Protein AF-A0A7C9UZG5-F1 (afdb_monomer_lite)

Sequence (108 aa):
MDFTLLAYAVIVAASVAIALRWRHDIPRAAVPLVRRRIDFEHHTLNLVSEDGRVNPGGYQVFPNYSSALAYQRKLARLGQASVVTHTESGEVRIDFPTMLGPFGRIYY

pLDDT: mean 71.7, std 16.4, range [32.75, 92.56]

Organism: NCBI:txid908842

Secondary structure (DSSP, 8-state):
--HHHHHHHHHHHHHHHHHHHHHHHS---PPP----GGGGS-EEEEEEPTTS-EEEEEEEEESSHHHHHHHHHHHHHTT--EEEEETTT--EE---SSS--TTS----

Structure (mmCIF, N/CA/C/O backbone):
data_AF-A0A7C9UZG5-F1
#
_entry.id   AF-A0A7C9UZG5-F1
#
loop_
_atom_site.group_PDB
_atom_site.id
_atom_site.type_symbol
_atom_site.label_atom_id
_atom_site.label_alt_id
_atom_site.label_comp_id
_atom_site.label_asym_id
_atom_site.label_entity_id
_atom_site.label_seq_id
_atom_site.pdbx_PDB_ins_code
_atom_site.Cartn_x
_atom_site.Cartn_y
_atom_site.Cartn_z
_atom_site.occupancy
_atom_site.B_iso_or_equiv
_atom_site.auth_seq_id
_atom_site.auth_comp_id
_atom_site.auth_asym_id
_atom_site.auth_atom_id
_atom_site.pdbx_PDB_model_num
ATOM 1 N N . MET A 1 1 ? 27.665 -14.156 -43.828 1.00 58.72 1 MET A N 1
ATOM 2 C CA . MET A 1 1 ? 27.132 -13.935 -42.468 1.00 58.72 1 MET A CA 1
ATOM 3 C C . MET A 1 1 ? 25.758 -14.571 -42.447 1.00 58.72 1 MET A C 1
ATOM 5 O O . MET A 1 1 ? 24.896 -14.109 -43.185 1.00 58.72 1 MET A O 1
ATOM 9 N N . ASP A 1 2 ? 25.595 -15.678 -41.730 1.00 74.50 2 ASP A N 1
ATOM 10 C CA . ASP A 1 2 ? 24.378 -16.484 -41.818 1.00 74.50 2 ASP A CA 1
ATOM 11 C C . ASP A 1 2 ? 23.201 -15.779 -41.145 1.00 74.50 2 ASP A C 1
ATOM 13 O O . ASP A 1 2 ? 23.236 -15.430 -39.965 1.00 74.50 2 ASP A O 1
ATOM 17 N N . PHE A 1 3 ? 22.145 -15.556 -41.922 1.00 80.44 3 PHE A N 1
ATOM 18 C CA . PHE A 1 3 ? 20.910 -14.900 -41.492 1.00 80.44 3 PHE A CA 1
ATOM 19 C C . PHE A 1 3 ? 20.285 -15.572 -40.255 1.00 80.44 3 PHE A C 1
ATOM 21 O O . PHE A 1 3 ? 19.714 -14.909 -39.392 1.00 80.44 3 PHE A O 1
ATOM 28 N N . THR A 1 4 ? 20.467 -16.885 -40.125 1.00 80.88 4 THR A N 1
ATOM 29 C CA . THR A 1 4 ? 20.050 -17.694 -38.973 1.00 80.88 4 THR A CA 1
ATOM 30 C C . THR A 1 4 ? 20.759 -17.303 -37.677 1.00 80.88 4 THR A C 1
ATOM 32 O O . THR A 1 4 ? 20.117 -17.251 -36.630 1.00 80.88 4 THR A O 1
ATOM 35 N N . LEU A 1 5 ? 22.048 -16.959 -37.735 1.00 83.06 5 LEU A N 1
ATOM 36 C CA . LEU A 1 5 ? 22.833 -16.495 -36.584 1.00 83.06 5 LEU A CA 1
ATOM 37 C C . LEU A 1 5 ? 22.365 -15.114 -36.106 1.00 83.06 5 LEU A C 1
ATOM 39 O O . LEU A 1 5 ? 22.234 -14.881 -34.904 1.00 83.06 5 LEU A O 1
ATOM 43 N N . LEU A 1 6 ? 22.042 -14.223 -37.048 1.00 83.38 6 LEU A N 1
ATOM 44 C CA . LEU A 1 6 ? 21.455 -12.912 -36.753 1.00 83.38 6 LEU A CA 1
ATOM 45 C C . LEU A 1 6 ? 20.070 -13.039 -36.110 1.00 83.38 6 LEU A C 1
ATOM 47 O O . LEU A 1 6 ? 19.805 -12.392 -35.098 1.00 83.38 6 LEU A O 1
ATOM 51 N N . ALA A 1 7 ? 19.208 -13.900 -36.653 1.00 84.81 7 ALA A N 1
ATOM 52 C CA . ALA A 1 7 ? 17.879 -14.138 -36.094 1.00 84.81 7 ALA A CA 1
ATOM 53 C C . ALA A 1 7 ? 17.956 -14.684 -34.657 1.00 84.81 7 ALA A C 1
ATOM 55 O O . ALA A 1 7 ? 17.233 -14.215 -33.777 1.00 84.81 7 ALA A O 1
ATOM 56 N N . TYR A 1 8 ? 18.885 -15.610 -34.394 1.00 88.25 8 TYR A N 1
ATOM 57 C CA . TYR A 1 8 ? 19.101 -16.152 -33.052 1.00 88.25 8 TYR A CA 1
ATOM 58 C C . TYR A 1 8 ? 19.567 -15.079 -32.063 1.00 88.25 8 TYR A C 1
ATOM 60 O O . TYR A 1 8 ? 19.030 -14.979 -30.959 1.00 88.25 8 TYR A O 1
ATOM 68 N N . ALA A 1 9 ? 20.522 -14.236 -32.468 1.00 86.44 9 ALA A N 1
ATOM 69 C CA . ALA A 1 9 ? 21.014 -13.140 -31.638 1.00 86.44 9 ALA A CA 1
ATOM 70 C C . ALA A 1 9 ? 19.899 -12.146 -31.267 1.00 86.44 9 ALA A C 1
ATOM 72 O O . ALA A 1 9 ? 19.810 -11.727 -30.111 1.00 86.44 9 ALA A O 1
ATOM 73 N N . VAL A 1 10 ? 19.013 -11.816 -32.213 1.00 89.50 10 VAL A N 1
ATOM 74 C CA . VAL A 1 10 ? 17.875 -10.912 -31.973 1.00 89.50 10 VAL A CA 1
ATOM 75 C C . VAL A 1 10 ? 16.877 -11.519 -30.984 1.00 89.50 10 VAL A C 1
ATOM 77 O O . VAL A 1 10 ? 16.453 -10.835 -30.051 1.00 89.50 10 VAL A O 1
ATOM 80 N N . ILE A 1 11 ? 16.533 -12.802 -31.132 1.00 92.56 11 ILE A N 1
ATOM 81 C CA . ILE A 1 11 ? 15.589 -13.484 -30.231 1.00 92.56 11 ILE A CA 1
ATOM 82 C C . ILE A 1 11 ? 16.152 -13.561 -28.807 1.00 92.56 11 ILE A C 1
ATOM 84 O O . ILE A 1 11 ? 15.440 -13.272 -27.840 1.00 92.56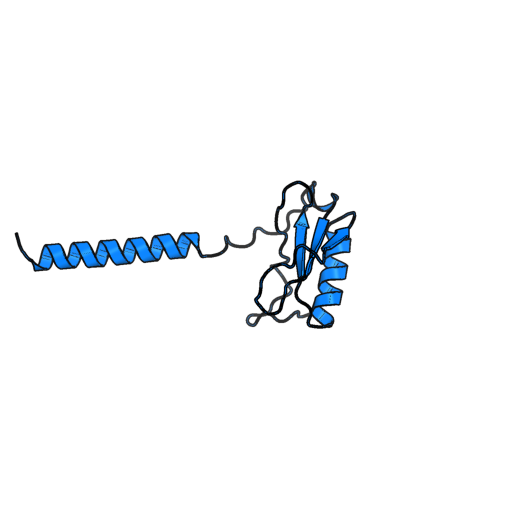 11 ILE A O 1
ATOM 88 N N . VAL A 1 12 ? 17.433 -13.907 -28.663 1.00 91.81 12 VAL A N 1
ATOM 89 C CA . VAL A 1 12 ? 18.093 -13.971 -27.351 1.00 91.81 12 VAL A CA 1
ATOM 90 C C . VAL A 1 12 ? 18.134 -12.585 -26.704 1.00 91.81 12 VAL A C 1
ATOM 92 O O . VAL A 1 12 ? 17.759 -12.449 -25.539 1.00 91.81 12 VAL A O 1
ATOM 95 N N . ALA A 1 13 ? 18.502 -11.545 -27.456 1.00 89.12 13 ALA A N 1
ATOM 96 C CA . ALA A 1 13 ? 18.531 -10.174 -26.949 1.00 89.12 13 ALA A CA 1
ATOM 97 C C . ALA A 1 13 ? 17.141 -9.690 -26.498 1.00 89.12 13 ALA A C 1
ATOM 99 O O . ALA A 1 13 ? 17.008 -9.128 -25.409 1.00 89.12 13 ALA A O 1
ATOM 100 N N . ALA A 1 14 ? 16.095 -9.965 -27.285 1.00 89.19 14 ALA A N 1
ATOM 101 C CA . ALA A 1 14 ? 14.716 -9.637 -26.928 1.00 89.19 14 ALA A CA 1
ATOM 102 C C . ALA A 1 14 ? 14.265 -10.370 -25.654 1.00 89.19 14 ALA A C 1
ATOM 104 O O . ALA A 1 14 ? 13.672 -9.762 -24.763 1.00 89.19 14 ALA A O 1
ATOM 105 N N . SER A 1 15 ? 14.606 -11.654 -25.528 1.00 88.81 15 SER A N 1
ATOM 106 C CA . SER A 1 15 ? 14.246 -12.469 -24.360 1.00 88.81 15 SER A CA 1
ATOM 107 C C . SER A 1 15 ? 14.913 -11.955 -23.081 1.00 88.81 15 SER A C 1
ATOM 109 O O . SER A 1 15 ? 14.261 -11.834 -22.044 1.00 88.81 15 SER A O 1
ATOM 111 N N . VAL A 1 16 ? 16.194 -11.578 -23.158 1.00 88.06 16 VAL A N 1
ATOM 112 C CA . VAL A 1 16 ? 16.938 -10.992 -22.031 1.00 88.06 16 VAL A CA 1
ATOM 113 C C . VAL A 1 16 ? 16.383 -9.618 -21.651 1.00 88.06 16 VAL A C 1
ATOM 115 O O . VAL A 1 16 ? 16.223 -9.337 -20.463 1.00 88.06 16 VAL A O 1
ATOM 118 N N . ALA A 1 17 ? 16.036 -8.777 -22.629 1.00 85.88 17 ALA A N 1
ATOM 119 C CA . ALA A 1 17 ? 15.437 -7.467 -22.374 1.00 85.88 17 ALA A CA 1
ATOM 120 C C . ALA A 1 17 ? 14.076 -7.586 -21.665 1.00 85.88 17 A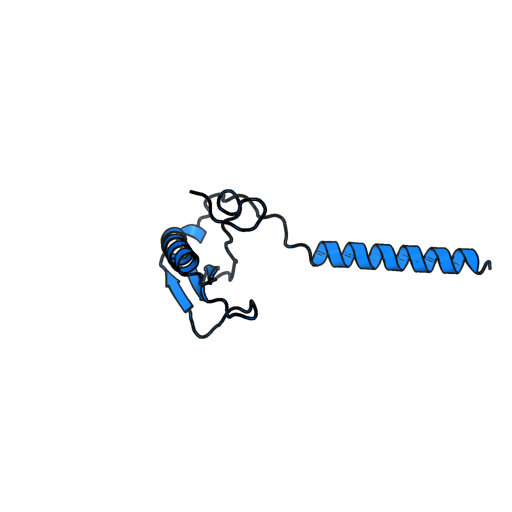LA A C 1
ATOM 122 O O . ALA A 1 17 ? 13.812 -6.858 -20.706 1.00 85.88 17 ALA A O 1
ATOM 123 N N . ILE A 1 18 ? 13.240 -8.543 -22.086 1.00 83.88 18 ILE A N 1
ATOM 124 C CA . ILE A 1 18 ? 11.965 -8.845 -21.425 1.00 83.88 18 ILE A CA 1
ATOM 125 C C . ILE A 1 18 ? 12.216 -9.346 -19.998 1.00 83.88 18 ILE A C 1
ATOM 127 O O . ILE A 1 18 ? 11.603 -8.832 -19.066 1.00 83.88 18 ILE A O 1
ATOM 131 N N . ALA A 1 19 ? 13.153 -10.276 -19.794 1.00 80.44 19 ALA A N 1
ATOM 132 C CA . ALA A 1 19 ? 13.474 -10.802 -18.466 1.00 80.44 19 ALA A CA 1
ATOM 133 C C . ALA A 1 19 ? 14.007 -9.722 -17.503 1.00 80.44 19 ALA A C 1
ATOM 135 O O . ALA A 1 19 ? 13.625 -9.685 -16.333 1.00 80.44 19 ALA A O 1
ATOM 136 N N . LEU A 1 20 ? 14.857 -8.810 -17.987 1.00 80.12 20 LEU A N 1
ATOM 137 C CA . LEU A 1 20 ? 15.371 -7.682 -17.202 1.00 80.12 20 LEU A CA 1
ATOM 138 C C . LEU A 1 20 ? 14.270 -6.692 -16.830 1.00 80.12 20 LEU A C 1
ATOM 140 O O . LEU A 1 20 ? 14.233 -6.217 -15.694 1.00 80.12 20 LEU A O 1
ATOM 144 N N . ARG A 1 21 ? 13.362 -6.413 -17.766 1.00 76.06 21 ARG A N 1
ATOM 145 C CA . ARG A 1 21 ? 12.210 -5.547 -17.520 1.00 76.06 21 ARG A CA 1
ATOM 146 C C . ARG A 1 21 ? 11.265 -6.166 -16.495 1.00 76.06 21 ARG A C 1
ATOM 148 O O . ARG A 1 21 ? 10.926 -5.506 -15.523 1.00 76.06 21 ARG A O 1
ATOM 155 N N . TRP A 1 22 ? 10.969 -7.459 -16.621 1.00 65.69 22 TRP A N 1
ATOM 156 C CA . TRP A 1 22 ? 10.208 -8.205 -15.618 1.00 65.69 22 TRP A CA 1
ATOM 157 C C . TRP A 1 22 ? 10.881 -8.182 -14.245 1.00 65.69 22 TRP A C 1
ATOM 159 O O . TRP A 1 22 ? 10.209 -7.986 -13.245 1.00 65.69 22 TRP A O 1
ATOM 169 N N . ARG A 1 23 ? 12.209 -8.308 -14.161 1.00 63.94 23 ARG A N 1
ATOM 170 C CA . ARG A 1 23 ? 12.927 -8.200 -12.880 1.00 63.94 23 ARG A CA 1
ATOM 171 C C . ARG A 1 23 ? 12.821 -6.806 -12.247 1.00 63.94 23 ARG A C 1
ATOM 173 O O . ARG A 1 23 ? 12.862 -6.703 -11.024 1.00 63.94 23 ARG A O 1
ATOM 180 N N . HIS A 1 24 ? 12.718 -5.759 -13.061 1.00 59.16 24 HIS A N 1
ATOM 181 C CA . HIS A 1 24 ? 12.482 -4.394 -12.593 1.00 59.16 24 HIS A CA 1
ATOM 182 C C . HIS A 1 24 ? 11.025 -4.154 -12.178 1.00 59.16 24 HIS A C 1
ATOM 184 O O . HIS A 1 24 ? 10.796 -3.415 -11.222 1.00 59.16 24 HIS A O 1
ATOM 190 N N . ASP A 1 25 ? 10.080 -4.796 -12.868 1.00 54.56 25 ASP A N 1
ATOM 191 C CA . ASP A 1 25 ? 8.639 -4.655 -12.641 1.00 54.56 25 ASP A CA 1
ATOM 192 C C . ASP A 1 25 ? 8.102 -5.600 -11.549 1.00 54.56 25 ASP A C 1
ATOM 194 O O . ASP A 1 25 ? 7.030 -5.352 -10.9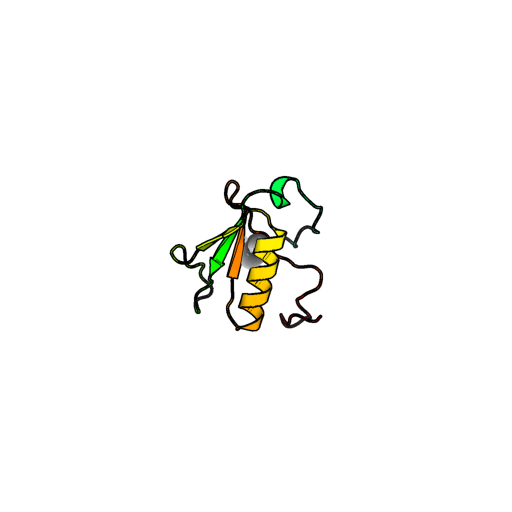97 1.00 54.56 25 ASP A O 1
ATOM 198 N N . ILE A 1 26 ? 8.834 -6.663 -11.183 1.00 51.50 26 ILE A N 1
ATOM 199 C CA . ILE A 1 26 ? 8.500 -7.489 -10.018 1.00 51.50 26 ILE A CA 1
ATOM 200 C C . ILE A 1 26 ? 8.714 -6.629 -8.764 1.00 51.50 26 ILE A C 1
ATOM 202 O O . ILE A 1 26 ? 9.852 -6.231 -8.485 1.00 51.50 26 ILE A O 1
ATOM 206 N N . PRO A 1 27 ? 7.660 -6.356 -7.970 1.00 48.94 27 PRO A N 1
ATOM 207 C CA . PRO A 1 27 ? 7.827 -5.671 -6.700 1.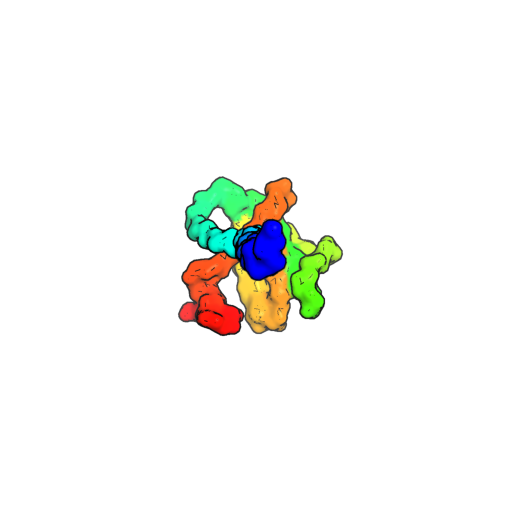00 48.94 27 PRO A CA 1
ATOM 208 C C . PRO A 1 27 ? 8.823 -6.469 -5.858 1.00 48.94 27 PRO A C 1
ATOM 210 O O . PRO A 1 27 ? 8.659 -7.675 -5.660 1.00 48.94 27 PRO A O 1
ATOM 213 N N . ARG A 1 28 ? 9.899 -5.803 -5.414 1.00 52.59 28 ARG A N 1
ATOM 214 C CA . ARG A 1 28 ? 10.931 -6.401 -4.556 1.00 52.59 28 ARG A CA 1
ATOM 215 C C . ARG A 1 28 ? 10.244 -7.201 -3.451 1.00 52.59 28 ARG A C 1
ATOM 217 O O . ARG A 1 28 ? 9.356 -6.667 -2.789 1.00 52.59 28 ARG A O 1
ATOM 224 N N . ALA A 1 29 ? 10.655 -8.461 -3.282 1.00 46.59 29 ALA A N 1
ATOM 225 C CA . ALA A 1 29 ? 10.125 -9.344 -2.250 1.00 46.59 29 ALA A CA 1
ATOM 226 C C . ALA A 1 29 ? 10.044 -8.590 -0.915 1.00 46.59 29 ALA A C 1
ATOM 228 O O . ALA A 1 29 ? 11.011 -7.940 -0.506 1.00 46.59 29 ALA A O 1
ATOM 229 N N . ALA A 1 30 ? 8.867 -8.632 -0.289 1.00 44.28 30 ALA A N 1
ATOM 230 C CA . ALA A 1 30 ? 8.585 -7.893 0.927 1.00 44.28 30 ALA A CA 1
ATOM 231 C C . ALA A 1 30 ? 9.612 -8.260 2.006 1.00 44.28 30 ALA A C 1
ATOM 233 O O . ALA A 1 30 ? 9.742 -9.418 2.402 1.00 44.28 30 ALA A O 1
ATOM 234 N N . VAL A 1 31 ? 10.377 -7.263 2.446 1.00 45.69 31 VAL A N 1
ATOM 235 C CA . VAL A 1 31 ? 11.356 -7.421 3.522 1.00 45.69 31 VAL A CA 1
ATOM 236 C C . VAL A 1 31 ? 10.578 -7.706 4.813 1.00 45.69 31 VAL A C 1
ATOM 238 O O . VAL A 1 31 ? 9.605 -6.998 5.082 1.00 45.69 31 VAL A O 1
ATOM 241 N N . PRO A 1 32 ? 10.958 -8.722 5.611 1.00 44.50 32 PRO A N 1
ATOM 242 C CA . PRO A 1 32 ? 10.265 -9.032 6.859 1.00 44.50 32 PRO A CA 1
ATOM 243 C C . PRO A 1 32 ? 10.217 -7.806 7.780 1.00 44.50 32 PRO A C 1
ATOM 245 O O . PRO A 1 32 ? 11.173 -7.025 7.812 1.00 44.50 32 PRO A O 1
ATOM 248 N N . LEU A 1 33 ? 9.113 -7.654 8.530 1.00 51.81 33 LEU A N 1
ATOM 249 C CA . LEU A 1 33 ? 8.920 -6.609 9.544 1.00 51.81 33 LEU A CA 1
ATOM 250 C C . LEU A 1 33 ? 9.960 -6.752 10.671 1.00 51.81 33 LEU A C 1
ATOM 252 O O . LEU A 1 33 ? 9.676 -7.236 11.765 1.00 51.81 33 LEU A O 1
ATOM 256 N N . VAL A 1 34 ? 11.190 -6.319 10.424 1.00 54.91 34 VAL A N 1
ATOM 257 C CA . VAL A 1 34 ? 12.100 -5.926 11.494 1.00 54.91 34 VAL A CA 1
ATOM 258 C C . VAL A 1 34 ? 11.555 -4.599 11.994 1.00 54.91 34 VAL A C 1
ATOM 260 O O . VAL A 1 34 ? 11.501 -3.658 11.207 1.00 54.91 34 VAL A O 1
ATOM 263 N N . ARG A 1 35 ? 11.119 -4.527 13.261 1.00 57.31 35 ARG A N 1
ATOM 264 C CA . ARG A 1 35 ? 10.663 -3.268 13.872 1.00 57.31 35 ARG A CA 1
ATOM 265 C C . ARG A 1 35 ? 11.738 -2.209 13.653 1.00 57.31 35 ARG A C 1
ATOM 267 O O . ARG A 1 35 ? 12.822 -2.298 14.236 1.00 57.31 35 ARG A O 1
ATOM 274 N N . ARG A 1 36 ? 11.468 -1.244 12.781 1.00 65.38 36 ARG A N 1
ATOM 275 C CA . ARG A 1 36 ? 12.392 -0.144 12.487 1.00 65.38 36 ARG A CA 1
ATOM 276 C C . ARG A 1 36 ? 12.013 1.036 13.367 1.00 65.38 36 ARG A C 1
ATOM 278 O O . ARG A 1 36 ? 10.853 1.196 13.725 1.00 65.38 36 ARG A O 1
ATOM 285 N N . ARG A 1 37 ? 12.985 1.893 13.690 1.00 70.12 37 ARG A N 1
ATOM 286 C CA . ARG A 1 37 ? 12.744 3.168 14.398 1.00 70.12 37 ARG A CA 1
ATOM 287 C C . ARG A 1 37 ? 11.603 3.972 13.754 1.00 70.12 37 ARG A C 1
ATOM 289 O O . ARG A 1 37 ? 10.777 4.532 14.460 1.00 70.12 37 ARG A O 1
ATOM 296 N N . ILE A 1 38 ? 11.533 3.886 12.428 1.00 70.06 38 ILE A N 1
ATOM 297 C CA . ILE A 1 38 ? 10.519 4.481 11.561 1.00 70.06 38 ILE A CA 1
ATOM 298 C C . ILE A 1 38 ? 9.098 4.084 11.977 1.00 70.06 38 ILE A C 1
ATOM 300 O O . ILE A 1 38 ? 8.203 4.901 11.871 1.00 70.06 38 ILE A O 1
ATOM 304 N N . ASP A 1 39 ? 8.860 2.883 12.516 1.00 73.44 39 ASP A N 1
ATOM 305 C CA . ASP A 1 39 ? 7.508 2.420 12.877 1.00 73.44 39 ASP A CA 1
ATOM 306 C C . ASP A 1 39 ? 6.878 3.220 14.039 1.00 73.44 39 ASP A C 1
ATOM 308 O O . ASP A 1 39 ? 5.662 3.160 14.245 1.00 73.44 39 ASP A O 1
ATOM 312 N N . PHE A 1 40 ? 7.688 3.979 14.784 1.00 79.06 40 PHE A N 1
ATOM 313 C CA . PHE A 1 40 ? 7.254 4.889 15.851 1.00 79.06 40 PHE A CA 1
ATOM 314 C C . PHE A 1 40 ? 7.078 6.340 15.382 1.00 79.06 40 PHE A C 1
ATOM 316 O O . PHE A 1 40 ? 6.775 7.206 16.199 1.00 79.06 40 PHE A O 1
ATOM 323 N N . GLU A 1 41 ? 7.294 6.605 14.097 1.00 85.12 41 GLU A N 1
ATOM 324 C CA . GLU A 1 41 ? 7.181 7.927 13.486 1.00 85.12 41 GLU A CA 1
ATOM 325 C C . GLU A 1 41 ? 5.828 8.083 12.771 1.00 85.12 41 GLU A C 1
ATOM 327 O O . GLU A 1 41 ? 4.992 7.171 12.735 1.00 85.12 41 GLU A O 1
ATOM 332 N N . HIS A 1 42 ? 5.582 9.265 12.206 1.00 84.69 42 HIS A N 1
ATOM 333 C CA . HIS A 1 42 ? 4.304 9.576 11.580 1.00 84.69 42 HIS A CA 1
ATOM 334 C C . HIS A 1 42 ? 4.097 8.778 10.293 1.00 84.69 42 HIS A C 1
ATOM 336 O O . HIS A 1 42 ? 4.965 8.717 9.424 1.00 84.69 42 HIS A O 1
ATOM 342 N N . HIS A 1 43 ? 2.905 8.210 10.147 1.00 86.31 43 HIS A N 1
ATOM 343 C CA . HIS A 1 43 ? 2.510 7.473 8.957 1.00 86.31 43 HIS A CA 1
ATOM 344 C C . HIS A 1 43 ? 1.261 8.070 8.350 1.00 86.31 43 HIS A C 1
ATOM 346 O O . HIS A 1 43 ? 0.277 8.336 9.032 1.00 86.31 43 HIS A O 1
ATOM 352 N N . THR A 1 44 ? 1.293 8.226 7.042 1.00 86.88 44 THR A N 1
ATOM 353 C CA . THR A 1 44 ? 0.164 8.668 6.248 1.00 86.88 44 THR A CA 1
ATOM 354 C C . THR A 1 44 ? -0.522 7.452 5.648 1.00 86.88 44 THR A C 1
ATOM 356 O O . THR A 1 44 ? 0.104 6.644 4.966 1.00 86.88 44 THR A O 1
ATOM 359 N N . LEU A 1 45 ? -1.812 7.309 5.911 1.00 86.88 45 LEU A N 1
ATOM 360 C CA . LEU A 1 45 ? -2.677 6.331 5.278 1.00 86.88 45 LEU A CA 1
ATOM 361 C C . LEU A 1 45 ? -3.439 7.026 4.159 1.00 86.88 45 LEU A C 1
ATOM 363 O O . LEU A 1 45 ? -4.201 7.954 4.419 1.00 86.88 45 LEU A O 1
ATOM 367 N N . ASN A 1 46 ? -3.255 6.552 2.934 1.00 86.12 46 ASN A N 1
ATOM 368 C CA . ASN A 1 46 ? -3.942 7.057 1.756 1.00 86.12 46 ASN A CA 1
ATOM 369 C C . ASN A 1 46 ? -4.953 6.030 1.248 1.00 86.12 46 ASN A C 1
ATOM 371 O O . ASN A 1 46 ? -4.658 4.832 1.197 1.00 86.12 46 ASN A O 1
ATOM 375 N N . LEU A 1 47 ? -6.129 6.490 0.832 1.00 82.19 47 LEU A N 1
ATOM 376 C CA . LEU A 1 47 ? -7.117 5.626 0.188 1.00 82.19 47 LEU A CA 1
ATOM 377 C C . LEU A 1 47 ? -6.698 5.286 -1.245 1.00 82.19 47 LEU A C 1
ATOM 379 O O . LEU A 1 47 ? -6.090 6.098 -1.942 1.00 82.19 47 LEU A O 1
ATOM 383 N N . VAL A 1 48 ? -7.041 4.080 -1.683 1.00 80.06 48 VAL A N 1
ATOM 384 C CA . VAL A 1 48 ? -6.864 3.635 -3.067 1.00 80.06 48 VAL A CA 1
ATOM 385 C C . VAL A 1 48 ? -8.215 3.724 -3.770 1.00 80.06 48 VAL A C 1
ATOM 387 O O . VAL A 1 48 ? -9.206 3.183 -3.278 1.00 80.06 48 VAL A O 1
ATOM 390 N N . SER A 1 49 ? -8.253 4.440 -4.891 1.00 71.06 49 SER A N 1
ATOM 391 C CA . SER A 1 49 ? -9.430 4.535 -5.759 1.00 71.06 49 SER A CA 1
ATOM 392 C C . SER A 1 49 ? -9.682 3.213 -6.493 1.00 71.06 49 SER A C 1
ATOM 394 O O . SER A 1 49 ? -8.804 2.353 -6.546 1.00 71.06 49 SER A O 1
ATOM 396 N N . GLU A 1 50 ? -10.855 3.062 -7.113 1.00 72.19 50 GLU A N 1
ATOM 397 C CA . GLU A 1 50 ? -11.214 1.864 -7.897 1.00 72.19 50 GLU A CA 1
ATOM 398 C C . GLU A 1 50 ? -10.188 1.537 -8.999 1.00 72.19 50 GLU A C 1
ATOM 400 O O . GLU A 1 50 ? -9.915 0.371 -9.269 1.00 72.19 50 GLU A O 1
ATOM 405 N N . ASP A 1 51 ? -9.516 2.558 -9.538 1.00 73.75 51 ASP A N 1
ATOM 406 C CA . ASP A 1 51 ? -8.459 2.432 -10.550 1.00 73.75 51 ASP A CA 1
ATOM 407 C C . ASP A 1 51 ? -7.123 1.886 -9.999 1.00 73.75 51 ASP A C 1
ATOM 409 O O . ASP A 1 51 ? -6.111 1.867 -10.703 1.00 73.75 51 ASP A O 1
ATOM 413 N N . GLY A 1 52 ? -7.058 1.534 -8.710 1.00 65.88 52 GLY A N 1
ATOM 414 C CA . GLY A 1 52 ? -5.835 1.080 -8.041 1.00 65.88 52 GLY A CA 1
ATOM 415 C C . GLY A 1 52 ? -4.822 2.195 -7.754 1.00 65.88 52 GLY A C 1
ATOM 416 O O . GLY A 1 52 ? -3.724 1.929 -7.262 1.00 65.88 52 GLY A O 1
ATOM 417 N N . ARG A 1 53 ? 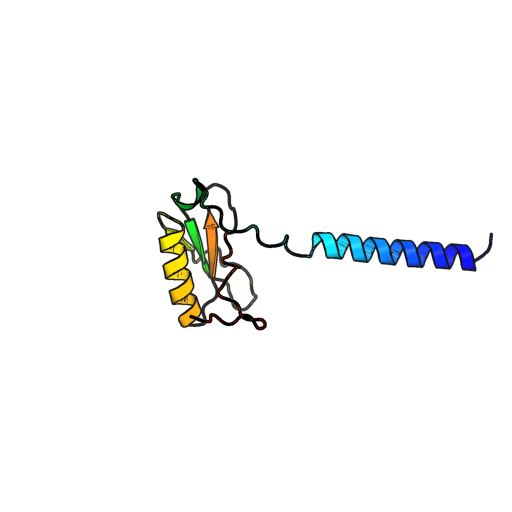-5.170 3.456 -8.039 1.00 72.44 53 ARG A N 1
ATOM 418 C CA . ARG A 1 53 ? -4.312 4.624 -7.791 1.00 72.44 53 ARG A CA 1
ATOM 419 C C . ARG A 1 53 ? -4.557 5.182 -6.396 1.00 72.44 53 ARG A C 1
ATOM 421 O O . ARG A 1 53 ? -5.687 5.236 -5.920 1.00 72.44 53 ARG A O 1
ATOM 428 N N . VAL A 1 54 ? -3.485 5.629 -5.752 1.00 71.62 54 VAL A N 1
ATOM 429 C CA . VAL A 1 54 ? -3.556 6.310 -4.458 1.00 71.62 54 VAL A CA 1
ATOM 430 C C . VAL A 1 54 ? -4.206 7.681 -4.652 1.00 71.62 54 VAL A C 1
ATOM 432 O O . VAL A 1 54 ? -3.763 8.446 -5.507 1.00 71.62 54 VAL A O 1
ATOM 435 N N . ASN A 1 55 ? -5.243 7.993 -3.874 1.00 73.50 55 ASN A N 1
ATOM 436 C CA . ASN A 1 55 ? -5.897 9.297 -3.883 1.00 73.50 55 ASN A CA 1
ATOM 437 C C . ASN A 1 55 ? -5.156 10.264 -2.936 1.00 73.50 55 ASN A C 1
ATOM 439 O O . ASN A 1 55 ? -5.285 10.125 -1.718 1.00 73.50 55 ASN A O 1
ATOM 443 N N . PRO A 1 56 ? -4.418 11.265 -3.455 1.00 63.16 56 PRO A N 1
ATOM 444 C CA . PRO A 1 56 ? -3.635 12.180 -2.626 1.00 63.16 56 PRO A CA 1
ATOM 445 C C . PRO A 1 56 ? -4.496 13.164 -1.819 1.00 63.16 56 PRO A C 1
ATOM 447 O O . PRO A 1 56 ? -3.983 13.801 -0.907 1.00 63.16 56 PRO A O 1
ATOM 450 N N . GLY A 1 57 ? -5.790 13.310 -2.133 1.00 65.69 57 GLY A N 1
ATOM 451 C CA . GLY A 1 57 ? -6.708 14.182 -1.391 1.00 65.69 57 GLY A CA 1
ATOM 452 C C . GLY A 1 57 ? -7.355 13.516 -0.172 1.00 65.69 57 GLY A C 1
ATOM 453 O O . GLY A 1 57 ? -7.927 14.204 0.668 1.00 65.69 57 GLY A O 1
ATOM 454 N N . GLY A 1 58 ? -7.276 12.185 -0.067 1.00 68.81 58 GLY A N 1
ATOM 455 C CA . GLY A 1 58 ? -7.900 11.395 0.995 1.00 68.81 58 GLY A CA 1
ATOM 456 C C . GLY A 1 58 ? -6.857 10.710 1.865 1.00 68.81 58 GLY A C 1
ATOM 457 O O . GLY A 1 58 ? -6.697 9.490 1.771 1.00 68.81 58 GLY A O 1
ATOM 458 N N . TYR A 1 59 ? -6.154 11.492 2.689 1.00 80.50 59 TYR A N 1
ATOM 459 C CA . TYR A 1 59 ? -5.110 10.982 3.572 1.00 80.50 59 TYR A CA 1
ATOM 460 C C . TYR A 1 59 ? -5.387 11.256 5.050 1.00 80.50 59 TYR A C 1
ATOM 462 O O . TYR A 1 59 ? -5.943 12.287 5.425 1.00 80.50 59 TYR A O 1
ATOM 470 N N . GLN A 1 60 ? -4.999 10.309 5.901 1.00 88.31 60 GLN A N 1
ATOM 471 C CA . GLN A 1 60 ? -5.039 10.442 7.356 1.00 88.31 60 GLN A CA 1
ATOM 472 C C . GLN A 1 60 ? -3.648 10.186 7.921 1.00 88.31 60 GLN A C 1
ATOM 474 O O . GLN A 1 60 ? -3.010 9.194 7.573 1.00 88.31 60 GLN A O 1
ATOM 479 N N . VAL A 1 61 ? -3.181 11.074 8.796 1.00 88.25 61 VAL A N 1
ATOM 480 C CA . VAL A 1 61 ? -1.875 10.938 9.446 1.00 88.25 61 VAL A CA 1
ATOM 481 C C . VAL A 1 61 ? -2.049 10.332 10.831 1.00 88.25 61 VAL A C 1
ATOM 483 O O . VAL A 1 61 ? -2.888 10.760 11.620 1.00 88.25 61 VAL A O 1
ATOM 486 N N . PHE A 1 62 ? -1.222 9.341 11.122 1.00 89.69 62 PHE A N 1
ATOM 487 C CA . PHE A 1 62 ? -1.174 8.598 12.367 1.00 89.69 62 PHE A CA 1
ATOM 488 C C . PHE A 1 62 ? 0.199 8.772 13.022 1.00 89.69 62 PHE A C 1
ATOM 490 O O . PHE A 1 62 ? 1.199 8.875 12.314 1.00 89.69 62 PHE A O 1
ATOM 497 N N . PRO A 1 63 ? 0.281 8.778 14.362 1.00 87.06 63 PRO A N 1
ATOM 498 C CA . PRO A 1 63 ? 1.536 8.999 15.081 1.00 87.06 63 PRO A CA 1
ATOM 499 C C . PRO A 1 63 ? 2.492 7.800 15.037 1.00 87.06 63 PRO A C 1
ATOM 501 O O . PRO A 1 63 ? 3.646 7.936 15.418 1.00 87.06 63 PRO A O 1
ATOM 504 N N . ASN A 1 64 ? 2.014 6.616 14.644 1.00 84.56 64 ASN A N 1
ATOM 505 C CA . ASN A 1 64 ? 2.825 5.408 14.531 1.00 84.56 64 ASN A CA 1
ATOM 506 C C . ASN A 1 64 ? 2.238 4.443 13.493 1.00 84.56 64 ASN A C 1
ATOM 508 O O . ASN A 1 64 ? 1.059 4.523 13.129 1.00 84.56 64 ASN A O 1
ATOM 512 N N . TYR A 1 65 ? 3.057 3.491 13.051 1.00 83.38 65 TYR A N 1
ATOM 513 C CA . TYR A 1 65 ? 2.654 2.496 12.062 1.00 83.38 65 TYR A CA 1
ATOM 514 C C . TYR A 1 65 ? 1.530 1.588 12.574 1.00 83.38 65 TYR A C 1
ATOM 516 O O . TYR A 1 65 ? 0.622 1.243 11.824 1.00 83.38 65 TYR A O 1
ATOM 524 N N . SER A 1 66 ? 1.544 1.213 13.856 1.00 83.19 66 SER A N 1
ATOM 525 C CA . SER A 1 66 ? 0.563 0.273 14.417 1.00 83.19 66 SER A CA 1
ATOM 526 C C . SER A 1 66 ? -0.865 0.826 14.420 1.00 83.19 66 SER A C 1
ATOM 528 O O . SER A 1 66 ? -1.805 0.086 14.123 1.00 83.19 66 SER A O 1
ATOM 530 N N . SER A 1 67 ? -1.044 2.118 14.704 1.00 86.44 67 SER A N 1
ATOM 531 C CA . SER A 1 67 ? -2.354 2.777 14.622 1.00 86.44 67 SER A CA 1
ATOM 532 C C . SER A 1 67 ? -2.822 2.949 13.175 1.00 86.44 67 SER A C 1
ATOM 534 O O . SER A 1 67 ? -3.979 2.636 12.881 1.00 86.44 67 SER A O 1
ATOM 536 N N . ALA A 1 68 ? -1.923 3.330 12.258 1.00 86.56 68 ALA A N 1
ATOM 537 C CA . ALA A 1 68 ? -2.216 3.377 10.824 1.00 86.56 68 ALA A CA 1
ATOM 538 C C . ALA A 1 68 ? -2.649 2.001 10.294 1.00 86.56 68 ALA A C 1
ATOM 540 O O . ALA A 1 68 ? -3.656 1.876 9.598 1.00 86.56 68 ALA A O 1
ATOM 541 N N . LEU A 1 69 ? -1.938 0.946 10.693 1.00 84.44 69 LEU A N 1
ATOM 542 C CA . LEU A 1 69 ? -2.220 -0.434 10.313 1.00 84.44 69 LEU A CA 1
ATOM 543 C C . LEU A 1 69 ? -3.563 -0.928 10.871 1.00 84.44 69 LEU A C 1
ATOM 545 O O . LEU A 1 69 ? -4.327 -1.590 10.166 1.00 84.44 69 LEU A O 1
ATOM 549 N N . ALA A 1 70 ? -3.891 -0.597 12.123 1.00 85.62 70 ALA A N 1
ATOM 550 C CA . ALA A 1 70 ? -5.190 -0.933 12.704 1.00 85.62 70 ALA A CA 1
ATOM 551 C C . ALA A 1 70 ? -6.345 -0.294 11.913 1.00 85.62 70 ALA A C 1
ATOM 553 O O . ALA A 1 70 ? -7.365 -0.945 11.659 1.00 85.62 70 ALA A O 1
ATOM 554 N N . TYR A 1 71 ? -6.168 0.952 11.468 1.00 85.88 71 TYR A N 1
ATOM 555 C CA . TYR A 1 71 ? -7.155 1.645 10.647 1.00 85.88 71 TYR A CA 1
ATOM 556 C C . TYR A 1 71 ? -7.231 1.087 9.219 1.00 85.88 71 TYR A C 1
ATOM 558 O O . TYR A 1 71 ? -8.329 0.838 8.724 1.00 85.88 71 TYR A O 1
ATOM 566 N N . GLN A 1 72 ? -6.093 0.777 8.593 1.00 85.19 72 GLN A N 1
ATOM 567 C CA . GLN A 1 72 ? -6.037 0.079 7.303 1.00 85.19 72 GLN A CA 1
ATOM 568 C C . GLN A 1 72 ? -6.814 -1.242 7.348 1.00 85.19 72 GLN A C 1
ATOM 570 O O . GLN A 1 72 ? -7.596 -1.537 6.447 1.00 85.19 72 GLN A O 1
ATOM 575 N N . ARG A 1 73 ? -6.675 -2.022 8.426 1.00 82.50 73 ARG A N 1
ATOM 576 C CA . ARG A 1 73 ? -7.444 -3.263 8.615 1.00 82.50 73 ARG A CA 1
ATOM 577 C C . ARG A 1 73 ? -8.942 -3.003 8.766 1.00 82.50 73 ARG A C 1
ATOM 579 O O . ARG A 1 73 ? -9.746 -3.794 8.276 1.00 82.50 73 ARG A O 1
ATOM 586 N N . LYS A 1 74 ? -9.338 -1.906 9.418 1.00 84.19 74 LYS A N 1
ATOM 587 C CA . LYS A 1 74 ? -10.747 -1.491 9.495 1.00 84.19 74 LYS A CA 1
ATOM 588 C C . LYS A 1 74 ? -11.299 -1.147 8.109 1.00 84.19 74 LYS A C 1
ATOM 590 O O . LYS A 1 74 ? -12.387 -1.607 7.782 1.00 84.19 74 LYS A O 1
ATOM 595 N N . LEU A 1 75 ? -10.552 -0.401 7.297 1.00 82.69 75 LEU A N 1
ATOM 596 C CA . LEU A 1 75 ? -10.933 -0.064 5.921 1.00 82.69 75 LEU A CA 1
ATOM 597 C C . LEU A 1 75 ? -11.029 -1.306 5.033 1.00 82.69 75 LEU A C 1
ATOM 599 O O . LEU A 1 75 ? -12.025 -1.477 4.337 1.00 82.69 75 LEU A O 1
ATOM 603 N N . ALA A 1 76 ? -10.073 -2.229 5.147 1.00 81.25 76 ALA A N 1
ATOM 604 C CA . ALA A 1 76 ? -10.098 -3.483 4.402 1.00 81.25 76 ALA A CA 1
ATOM 605 C C . ALA A 1 76 ? -11.352 -4.324 4.709 1.00 81.25 76 ALA A C 1
ATOM 607 O O . ALA A 1 76 ? -11.937 -4.913 3.803 1.00 81.25 76 ALA A O 1
ATOM 608 N N . ARG A 1 77 ? -11.828 -4.333 5.965 1.00 78.00 77 ARG A N 1
ATOM 609 C CA . ARG A 1 77 ? -13.101 -4.986 6.341 1.00 78.00 77 ARG A CA 1
ATOM 610 C C . ARG A 1 77 ? -14.329 -4.329 5.711 1.00 78.00 77 ARG A C 1
ATOM 612 O O . ARG A 1 77 ? -15.345 -4.993 5.551 1.00 78.00 77 ARG A O 1
ATOM 619 N N . LEU A 1 78 ? -14.235 -3.048 5.368 1.00 81.12 78 LEU A N 1
ATOM 620 C CA . LEU A 1 78 ? -15.269 -2.303 4.650 1.00 81.12 78 LEU A CA 1
ATOM 621 C C . LEU A 1 78 ? -15.118 -2.421 3.123 1.00 81.12 78 LEU A C 1
ATOM 623 O O . LEU A 1 78 ? -15.842 -1.753 2.395 1.00 81.12 78 LEU A O 1
ATOM 627 N N . GLY A 1 79 ? -14.180 -3.240 2.631 1.00 75.81 79 GLY A N 1
ATOM 628 C CA . GLY A 1 79 ? -13.882 -3.371 1.203 1.00 75.81 79 GLY A CA 1
ATOM 629 C C . GLY A 1 79 ? -13.073 -2.207 0.626 1.00 75.81 79 GLY A C 1
ATOM 630 O O . GLY A 1 79 ? -12.854 -2.157 -0.579 1.00 75.81 79 GLY A O 1
ATOM 631 N N . GLN A 1 80 ? -12.602 -1.285 1.468 1.00 81.00 80 GLN A N 1
ATOM 632 C CA . GLN A 1 80 ? -11.829 -0.127 1.044 1.00 81.00 80 GLN A CA 1
ATOM 633 C C . GLN A 1 80 ? -10.332 -0.443 1.082 1.00 81.00 80 GLN A C 1
ATOM 635 O O . GLN A 1 80 ? -9.763 -0.723 2.140 1.00 81.00 80 GLN A O 1
ATOM 640 N N . ALA A 1 81 ? -9.677 -0.350 -0.073 1.00 80.19 81 ALA A N 1
ATOM 641 C CA . ALA A 1 81 ? -8.229 -0.465 -0.167 1.00 80.19 81 ALA A CA 1
ATOM 642 C C . ALA A 1 81 ? -7.542 0.835 0.291 1.00 80.19 81 ALA A C 1
ATOM 644 O O . ALA A 1 81 ? -8.020 1.946 0.035 1.00 80.19 81 ALA A O 1
ATOM 645 N N . SER A 1 82 ? -6.406 0.691 0.973 1.00 82.88 82 SER A N 1
ATOM 646 C CA . SER A 1 82 ? -5.582 1.807 1.443 1.00 82.88 82 SER A CA 1
ATOM 647 C C . SER A 1 82 ? -4.111 1.411 1.549 1.00 82.88 82 SER A C 1
ATOM 649 O O . SER A 1 82 ? -3.800 0.247 1.819 1.00 82.88 82 SER A O 1
ATOM 651 N N . VAL A 1 83 ? -3.220 2.389 1.403 1.00 83.06 83 VAL A N 1
ATOM 652 C CA . VAL A 1 83 ? -1.763 2.235 1.491 1.00 83.06 83 VAL A CA 1
ATOM 653 C C . VAL A 1 83 ? -1.234 3.069 2.651 1.00 83.06 83 VAL A C 1
ATOM 655 O O . VAL A 1 83 ? -1.594 4.236 2.785 1.00 83.06 83 VAL A O 1
ATOM 658 N N . VAL A 1 84 ? -0.363 2.479 3.469 1.00 84.88 84 VAL A N 1
ATOM 659 C CA . VAL A 1 84 ? 0.329 3.183 4.552 1.00 84.88 84 VAL A CA 1
ATOM 660 C C . VAL A 1 84 ? 1.744 3.528 4.101 1.00 84.88 84 VAL A C 1
ATOM 662 O O . VAL A 1 84 ? 2.515 2.665 3.683 1.00 84.88 84 VAL A O 1
ATOM 665 N N . THR A 1 85 ? 2.087 4.803 4.193 1.00 84.62 85 THR A N 1
ATOM 666 C CA . THR A 1 85 ? 3.401 5.355 3.858 1.00 84.62 85 THR A CA 1
ATOM 667 C C . THR A 1 85 ? 3.976 6.071 5.061 1.00 84.62 85 THR A C 1
ATOM 669 O O . THR A 1 85 ? 3.252 6.781 5.756 1.00 84.62 85 THR A O 1
ATOM 672 N N . HIS A 1 86 ? 5.275 5.938 5.296 1.00 82.94 86 HIS A N 1
ATOM 673 C CA . HIS A 1 86 ? 5.955 6.800 6.251 1.00 82.94 86 HIS A CA 1
ATOM 674 C C . HIS A 1 86 ? 5.956 8.251 5.746 1.00 82.94 86 HIS A C 1
ATOM 676 O O . HIS A 1 86 ? 6.262 8.495 4.577 1.00 82.94 86 HIS A O 1
ATOM 682 N N . THR A 1 87 ? 5.594 9.204 6.606 1.00 81.56 87 THR A N 1
ATOM 683 C CA . THR A 1 87 ? 5.318 10.589 6.195 1.00 81.56 87 THR A CA 1
ATOM 684 C C . THR A 1 87 ? 6.560 11.310 5.669 1.00 81.56 87 THR A C 1
ATOM 686 O O . THR A 1 87 ? 6.461 12.036 4.687 1.00 81.56 87 THR A O 1
ATOM 689 N N . GLU A 1 88 ? 7.729 11.101 6.279 1.00 78.62 88 GLU A N 1
ATOM 690 C CA . GLU A 1 88 ? 8.947 11.828 5.884 1.00 78.62 88 GLU A CA 1
ATOM 691 C C . GLU A 1 88 ? 9.723 11.125 4.768 1.00 78.62 88 GLU A C 1
ATOM 693 O O . GLU A 1 88 ? 10.197 11.761 3.831 1.00 78.62 88 GLU A O 1
ATOM 698 N N . SER A 1 89 ? 9.857 9.799 4.853 1.00 74.81 89 SER A N 1
ATOM 699 C CA . SER A 1 89 ? 10.671 9.035 3.898 1.00 74.81 89 SER A CA 1
ATOM 700 C C . SER A 1 89 ? 9.896 8.572 2.666 1.00 74.81 89 SER A C 1
ATOM 702 O O . SER A 1 89 ? 10.509 8.106 1.707 1.00 74.81 89 SER A O 1
ATOM 704 N N . GLY A 1 90 ? 8.561 8.627 2.699 1.00 70.50 90 GLY A N 1
ATOM 705 C CA . GLY A 1 90 ? 7.704 8.056 1.660 1.00 70.50 90 GLY A CA 1
ATOM 706 C C . GLY A 1 90 ? 7.782 6.52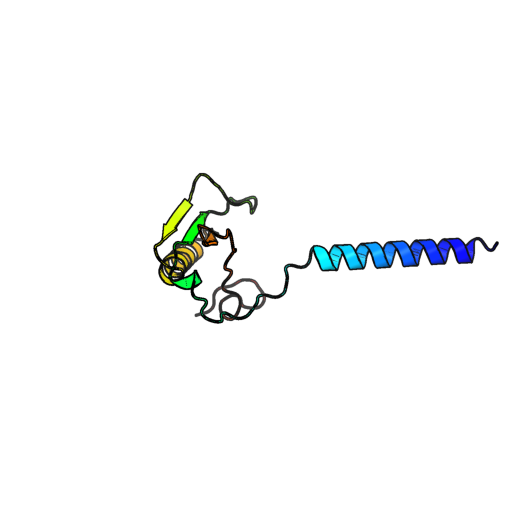7 1.567 1.00 70.50 90 GLY A C 1
ATOM 707 O O . GLY A 1 90 ? 7.261 5.945 0.617 1.00 70.50 90 GLY A O 1
ATOM 708 N N . GLU A 1 91 ? 8.436 5.856 2.526 1.00 74.25 91 GLU A N 1
ATOM 709 C CA . GLU A 1 91 ? 8.577 4.401 2.522 1.00 74.25 91 GLU A CA 1
ATOM 710 C C . GLU A 1 91 ? 7.189 3.760 2.642 1.00 74.25 91 GLU A C 1
ATOM 712 O O . GLU A 1 91 ? 6.492 3.926 3.645 1.00 74.25 91 GLU A O 1
ATOM 717 N N . VAL A 1 92 ? 6.779 3.034 1.600 1.00 71.31 92 VAL A N 1
ATOM 718 C CA . VAL A 1 92 ? 5.523 2.283 1.593 1.00 71.31 92 VAL A CA 1
ATOM 719 C C . VAL A 1 92 ? 5.684 1.064 2.493 1.00 71.31 92 VAL A C 1
ATOM 721 O O . VAL A 1 92 ? 6.541 0.207 2.259 1.00 71.31 92 VAL A O 1
ATOM 724 N N . ARG A 1 93 ? 4.841 0.967 3.517 1.00 70.50 93 ARG A N 1
ATOM 725 C CA . ARG A 1 93 ? 4.761 -0.199 4.393 1.00 70.50 93 ARG A CA 1
ATOM 726 C C . ARG A 1 93 ? 3.623 -1.092 3.909 1.00 70.50 93 ARG A C 1
ATOM 728 O O . ARG A 1 93 ? 2.485 -0.649 3.777 1.00 70.50 93 ARG A O 1
ATOM 735 N N . ILE A 1 94 ? 3.941 -2.356 3.638 1.00 62.19 94 ILE A N 1
ATOM 736 C CA . ILE A 1 94 ? 2.960 -3.366 3.240 1.00 62.19 94 ILE A CA 1
ATOM 737 C C . ILE A 1 94 ? 3.098 -4.554 4.188 1.00 62.19 94 ILE A C 1
ATOM 739 O O . ILE A 1 94 ? 4.177 -5.134 4.315 1.00 62.19 94 ILE A O 1
ATOM 743 N N . ASP A 1 95 ? 2.014 -4.897 4.878 1.00 57.94 95 ASP A N 1
ATOM 744 C CA . ASP A 1 95 ? 1.972 -6.006 5.830 1.00 57.94 95 ASP A CA 1
ATOM 745 C C . ASP A 1 95 ? 1.834 -7.329 5.052 1.00 57.94 95 ASP A C 1
ATOM 747 O O . ASP A 1 95 ? 0.732 -7.791 4.769 1.00 57.94 95 ASP A O 1
ATOM 751 N N . PHE A 1 96 ? 2.960 -7.898 4.610 1.00 51.84 96 PHE A N 1
ATOM 752 C CA . PHE A 1 96 ? 2.982 -9.094 3.755 1.00 51.84 96 PHE A CA 1
ATOM 753 C C . PHE A 1 96 ? 3.126 -10.488 4.406 1.00 51.84 96 PHE A C 1
ATOM 755 O O . PHE A 1 96 ? 2.945 -11.439 3.650 1.00 51.84 96 PHE A O 1
ATOM 762 N N . PRO A 1 97 ? 3.398 -10.740 5.708 1.00 41.09 97 PRO A N 1
ATOM 763 C CA . PRO A 1 97 ? 3.717 -12.123 6.083 1.00 41.09 97 PRO A CA 1
ATOM 764 C C . PRO A 1 97 ? 2.528 -13.026 6.459 1.00 41.09 97 PRO A C 1
ATOM 766 O O . PRO A 1 97 ? 2.685 -14.240 6.392 1.00 41.09 97 PRO A O 1
ATOM 769 N N . THR A 1 98 ? 1.359 -12.506 6.859 1.00 40.19 98 THR A N 1
ATOM 770 C CA . THR A 1 98 ? 0.303 -13.364 7.463 1.00 40.19 98 THR A CA 1
ATOM 771 C C . THR A 1 98 ? -1.136 -13.122 7.008 1.00 40.19 98 THR A C 1
ATOM 773 O O . THR A 1 98 ? -1.997 -13.936 7.322 1.00 40.19 98 THR A O 1
ATOM 776 N N . MET A 1 99 ? -1.437 -12.057 6.257 1.00 40.84 99 MET A N 1
ATOM 777 C CA . MET A 1 99 ? -2.829 -11.637 6.001 1.00 40.84 99 MET A CA 1
ATOM 778 C C . MET A 1 99 ? -3.287 -11.714 4.547 1.00 40.84 99 MET A C 1
ATOM 780 O O . MET A 1 99 ? -4.348 -11.210 4.209 1.00 40.84 99 MET A O 1
ATOM 784 N N . LEU A 1 100 ? -2.534 -12.337 3.657 1.00 40.62 100 LEU A N 1
ATOM 785 C CA . LEU A 1 100 ? -3.051 -12.656 2.336 1.00 40.62 100 LEU A CA 1
ATOM 786 C C . LEU A 1 100 ? -2.792 -14.140 2.149 1.00 40.62 100 LEU A C 1
ATOM 788 O O . LEU A 1 100 ? -1.676 -14.550 1.844 1.00 40.62 100 LEU A O 1
ATOM 792 N N . GLY A 1 101 ? -3.827 -14.962 2.345 1.00 37.47 101 GLY A N 1
ATOM 793 C CA . GLY A 1 101 ? -3.809 -16.301 1.755 1.00 37.47 101 GLY A CA 1
ATOM 794 C C . GLY A 1 101 ? -3.552 -16.191 0.241 1.00 37.47 101 GLY A C 1
ATOM 795 O O . GLY A 1 101 ? -3.616 -15.084 -0.301 1.00 37.47 101 GLY A O 1
ATOM 796 N N . PRO A 1 102 ? -3.327 -17.301 -0.481 1.00 39.88 102 PRO A N 1
ATOM 797 C CA . PRO A 1 102 ? -2.862 -17.305 -1.881 1.00 39.88 102 PRO A CA 1
ATOM 798 C C . PRO A 1 102 ? -3.711 -16.495 -2.889 1.00 39.88 102 PRO A C 1
ATOM 800 O O . PRO A 1 102 ? -3.311 -16.330 -4.034 1.00 39.88 102 PRO A O 1
ATOM 803 N N . PHE A 1 103 ? -4.861 -15.963 -2.465 1.00 43.50 103 PHE A N 1
ATOM 804 C CA . PHE A 1 103 ? -5.819 -15.176 -3.240 1.00 43.50 103 PHE A CA 1
ATOM 805 C C . PHE A 1 103 ? -6.072 -13.760 -2.693 1.00 43.50 103 PHE A C 1
ATOM 807 O O . PHE A 1 103 ? -7.101 -13.164 -3.000 1.00 43.50 103 PHE A O 1
ATOM 814 N N . GLY A 1 104 ? -5.207 -13.224 -1.831 1.00 34.69 104 GLY A N 1
ATOM 815 C CA . GLY A 1 104 ? -5.379 -11.858 -1.330 1.00 34.69 104 GLY A CA 1
ATOM 816 C C . GLY A 1 104 ? -6.475 -11.690 -0.264 1.00 34.69 104 GLY A C 1
ATOM 817 O O . GLY A 1 104 ? -7.038 -10.608 -0.120 1.00 34.69 104 GLY A O 1
ATOM 818 N N . ARG A 1 105 ? -6.803 -12.750 0.488 1.00 32.75 105 ARG A N 1
ATOM 819 C CA . ARG A 1 105 ? -7.778 -12.693 1.594 1.00 32.75 105 ARG A CA 1
ATOM 820 C C . ARG A 1 105 ? -7.095 -12.629 2.959 1.00 32.75 105 ARG A C 1
ATOM 822 O O . ARG A 1 105 ? -6.216 -13.444 3.236 1.00 32.75 105 ARG A O 1
ATOM 829 N N . ILE A 1 106 ? -7.580 -11.712 3.799 1.00 39.97 106 ILE A N 1
ATOM 830 C CA . ILE A 1 106 ? -7.221 -11.561 5.215 1.00 39.97 106 ILE A CA 1
ATOM 831 C C . ILE A 1 106 ? -7.813 -12.720 6.010 1.00 39.97 106 ILE A C 1
ATOM 833 O O . ILE A 1 106 ? -9.018 -12.752 6.249 1.00 39.97 106 ILE A O 1
ATOM 837 N N . TYR A 1 107 ? -6.956 -13.667 6.399 1.00 35.81 107 TYR A N 1
ATOM 838 C CA . TYR A 1 107 ? -7.273 -14.718 7.365 1.00 35.81 107 TYR A CA 1
ATOM 839 C C . TYR A 1 107 ? -6.770 -14.293 8.753 1.00 35.81 107 TYR A C 1
ATOM 841 O O . TYR A 1 107 ? -5.706 -13.681 8.869 1.00 35.81 107 TYR A O 1
ATOM 849 N N . TYR A 1 108 ? -7.601 -14.537 9.766 1.00 47.22 108 TYR A N 1
ATOM 850 C CA . TYR A 1 108 ? -7.403 -14.196 11.181 1.00 47.22 108 TYR A CA 1
ATOM 851 C C . TYR A 1 108 ? -6.639 -15.288 11.926 1.00 47.22 108 TYR A C 1
ATOM 853 O O . TYR A 1 108 ? -6.879 -16.475 11.612 1.00 47.22 108 TYR A O 1
#

Foldseek 3Di:
DDPVVVVVVVVVVVVVVVVVVVVVVPDPDADPPPPDPLQQAKKKKFWQDPVRDTDPVRIDIDRGNVVSVVVQVVCVVVVTHIWIARPPPRHTDDPPDAQQDPHGHGDD

Radius of gyration: 20.16 Å; chains: 1; bounding box: 42×32×58 Å